Protein AF-B0TZZ8-F1 (afdb_monomer_lite)

pLDDT: mean 86.64, std 16.76, range [41.56, 98.44]

Organism: Francisella philomiragia subsp. philomiragia (strain ATCC 25017 / CCUG 19701 / FSC 153 / O#319-036) (NCBI:txid484022)

Structure (mmCIF, N/CA/C/O backbone):
data_AF-B0TZZ8-F1
#
_entry.id   AF-B0TZZ8-F1
#
loop_
_atom_site.group_PDB
_atom_site.id
_atom_site.type_symbol
_atom_site.label_atom_id
_atom_site.label_alt_id
_atom_site.label_comp_id
_atom_site.label_asym_id
_atom_site.label_entity_id
_atom_site.label_seq_id
_atom_site.pdbx_PDB_ins_code
_atom_site.Cartn_x
_atom_site.Cartn_y
_atom_site.Cartn_z
_atom_site.occupancy
_atom_site.B_iso_or_equiv
_atom_site.auth_seq_id
_atom_site.auth_comp_id
_atom_site.auth_asym_id
_atom_site.auth_atom_id
_atom_site.pdbx_PDB_model_num
ATOM 1 N N . MET A 1 1 ? -51.685 -25.018 70.037 1.00 43.22 1 MET A N 1
ATOM 2 C CA . MET A 1 1 ? -51.259 -24.851 68.627 1.00 43.22 1 MET A CA 1
ATOM 3 C C . MET A 1 1 ? -50.261 -23.687 68.495 1.00 43.22 1 MET A C 1
ATOM 5 O O . MET A 1 1 ? -50.539 -22.725 67.798 1.00 43.22 1 MET A O 1
ATOM 9 N N . LYS A 1 2 ? -49.108 -23.738 69.189 1.00 42.38 2 LYS A N 1
ATOM 10 C CA . LYS A 1 2 ? -48.105 -22.644 69.222 1.00 42.38 2 LYS A CA 1
ATOM 11 C C . LYS A 1 2 ? -46.888 -22.877 68.302 1.00 42.38 2 LYS A C 1
ATOM 13 O O . LYS A 1 2 ? -46.024 -22.017 68.223 1.00 42.38 2 LYS A O 1
ATOM 18 N N . ASN A 1 3 ? -46.845 -23.997 67.573 1.00 48.41 3 ASN A N 1
ATOM 19 C CA . ASN A 1 3 ? -45.642 -24.449 66.856 1.00 48.41 3 ASN A CA 1
ATOM 20 C C . ASN A 1 3 ? -45.634 -24.117 65.350 1.00 48.41 3 ASN A C 1
ATOM 22 O O . ASN A 1 3 ? -44.646 -24.394 64.682 1.00 48.41 3 ASN A O 1
ATOM 26 N N . ASN A 1 4 ? -46.698 -23.503 64.816 1.00 51.56 4 ASN A N 1
ATOM 27 C CA . ASN A 1 4 ? -46.777 -23.157 63.388 1.00 51.56 4 ASN A CA 1
ATOM 28 C C . ASN A 1 4 ? -46.249 -21.747 63.073 1.00 51.56 4 ASN A C 1
ATOM 30 O O . ASN A 1 4 ? -45.894 -21.487 61.929 1.00 51.56 4 ASN A O 1
ATOM 34 N N . LEU A 1 5 ? -46.164 -20.846 64.063 1.00 47.44 5 LEU A N 1
ATOM 35 C CA . LEU A 1 5 ? -45.688 -19.472 63.848 1.00 47.44 5 LEU A CA 1
ATOM 36 C C . LEU A 1 5 ? -44.167 -19.407 63.644 1.00 47.44 5 LEU A C 1
ATOM 38 O O . LEU A 1 5 ? -43.690 -18.648 62.808 1.00 47.44 5 LEU A O 1
ATOM 42 N N . THR A 1 6 ? -43.409 -20.225 64.378 1.00 52.31 6 THR A N 1
ATOM 43 C CA . THR A 1 6 ? -41.943 -20.298 64.285 1.00 52.31 6 THR A CA 1
ATOM 44 C C . THR A 1 6 ? -41.475 -20.922 62.972 1.00 52.31 6 THR A C 1
ATOM 46 O O . THR A 1 6 ? -40.495 -20.453 62.405 1.00 52.31 6 THR A O 1
ATOM 49 N N . ALA A 1 7 ? -42.197 -21.913 62.440 1.00 51.62 7 ALA A N 1
ATOM 50 C CA . ALA A 1 7 ? -41.904 -22.490 61.125 1.00 51.62 7 ALA A CA 1
ATOM 51 C C . ALA A 1 7 ? -42.168 -21.492 59.979 1.00 51.62 7 ALA A C 1
ATOM 53 O O . ALA A 1 7 ? -41.349 -21.363 59.072 1.00 51.62 7 ALA A O 1
ATOM 54 N N . LEU A 1 8 ? -43.265 -20.727 60.059 1.00 48.59 8 LEU A N 1
ATOM 55 C CA . LEU A 1 8 ? -43.614 -19.683 59.085 1.00 48.59 8 LEU A CA 1
ATOM 56 C C . LEU A 1 8 ? -42.595 -18.531 59.064 1.00 48.59 8 LEU A C 1
ATOM 58 O O . LEU A 1 8 ? -42.233 -18.051 57.993 1.00 48.59 8 LEU A O 1
ATOM 62 N N . LEU A 1 9 ? -42.082 -18.135 60.234 1.00 48.81 9 LEU A N 1
ATOM 63 C CA . LEU A 1 9 ? -41.040 -17.110 60.367 1.00 48.81 9 LEU A CA 1
ATOM 64 C C . LEU A 1 9 ? -39.696 -17.559 59.769 1.00 48.81 9 LEU A C 1
ATOM 66 O O . LEU A 1 9 ? -39.038 -16.774 59.095 1.00 48.81 9 LEU A O 1
ATOM 70 N N . ILE A 1 10 ? -39.310 -18.826 59.948 1.00 52.62 10 ILE A N 1
ATOM 71 C CA . ILE A 1 10 ? -38.070 -19.381 59.376 1.00 52.62 10 ILE A CA 1
ATOM 72 C C . ILE A 1 10 ? -38.168 -19.504 57.842 1.00 52.62 10 ILE A C 1
ATOM 74 O O . ILE A 1 10 ? -37.199 -19.207 57.137 1.00 52.62 10 ILE A O 1
ATOM 78 N N . CYS A 1 11 ? -39.338 -19.867 57.302 1.00 52.53 11 CYS A N 1
ATOM 79 C CA . CYS A 1 11 ? -39.585 -19.862 55.854 1.00 52.53 11 CYS A CA 1
ATOM 80 C C . CYS A 1 11 ? -39.562 -18.445 55.255 1.00 52.53 11 CYS A C 1
ATOM 82 O O . CYS A 1 11 ? -38.986 -18.245 54.190 1.00 52.53 11 CYS A O 1
ATOM 84 N N . ALA A 1 12 ? -40.123 -17.448 55.944 1.00 53.94 12 ALA A N 1
ATOM 85 C CA . ALA A 1 12 ? -40.082 -16.059 55.481 1.00 53.94 12 ALA A CA 1
ATOM 86 C C . ALA A 1 12 ? -38.651 -15.486 55.479 1.00 53.94 12 ALA A C 1
ATOM 88 O O . ALA A 1 12 ? -38.247 -14.833 54.521 1.00 53.94 12 ALA A O 1
ATOM 89 N N . ILE A 1 13 ? -37.848 -15.783 56.508 1.00 53.94 13 ILE A N 1
ATOM 90 C CA . ILE A 1 13 ? -36.456 -15.307 56.612 1.00 53.94 13 ILE A CA 1
ATOM 91 C C . ILE A 1 13 ? -35.552 -15.952 55.547 1.00 53.94 13 ILE A C 1
ATOM 93 O O . ILE A 1 13 ? -34.684 -15.279 54.995 1.00 53.94 13 ILE A O 1
ATOM 97 N N . SER A 1 14 ? -35.763 -17.229 55.215 1.00 54.25 14 SER A N 1
ATOM 98 C CA . SER A 1 14 ? -34.989 -17.915 54.165 1.00 54.25 14 SER A CA 1
ATOM 99 C C . SER A 1 14 ? -35.321 -17.416 52.754 1.00 54.25 14 SER A C 1
ATOM 101 O O . SER A 1 14 ? -34.413 -17.285 51.936 1.00 54.25 14 SER A O 1
ATOM 103 N N . LEU A 1 15 ? -36.580 -17.055 52.483 1.00 48.41 15 LEU A N 1
ATOM 104 C CA . LEU A 1 15 ? -36.993 -16.425 51.221 1.00 48.41 15 LEU A CA 1
ATOM 105 C C . LEU A 1 15 ? -36.426 -15.004 51.056 1.00 48.41 15 LEU A C 1
ATOM 107 O O . LEU A 1 15 ? -35.943 -14.664 49.979 1.00 48.41 15 LEU A O 1
ATOM 111 N N . ILE A 1 16 ? -36.406 -14.202 52.127 1.00 52.00 16 ILE A N 1
ATOM 112 C CA . ILE A 1 16 ? -35.813 -12.852 52.111 1.00 52.00 16 ILE A CA 1
ATOM 113 C C . ILE A 1 16 ? -34.285 -12.923 51.941 1.00 52.00 16 ILE A C 1
ATOM 115 O O . ILE A 1 16 ? -33.708 -12.138 51.191 1.00 52.00 16 ILE A O 1
ATOM 119 N N . ALA A 1 17 ? -33.619 -13.893 52.579 1.00 47.62 17 ALA A N 1
ATOM 120 C CA . ALA A 1 17 ? -32.179 -14.105 52.421 1.00 47.62 17 ALA A CA 1
ATOM 121 C C . ALA A 1 17 ? -31.788 -14.568 51.002 1.00 47.62 17 ALA A C 1
ATOM 123 O O . ALA A 1 17 ? -30.734 -14.169 50.514 1.00 47.62 17 ALA A O 1
ATOM 124 N N . LEU A 1 18 ? -32.634 -15.363 50.331 1.00 47.81 18 LEU A N 1
ATOM 125 C CA . LEU A 1 18 ? -32.450 -15.779 48.931 1.00 47.81 18 LEU A CA 1
ATOM 126 C C . LEU A 1 18 ? -32.655 -14.628 47.932 1.00 47.81 18 LEU A C 1
ATOM 128 O O . LEU A 1 18 ? -31.940 -14.568 46.936 1.00 47.81 18 LEU A O 1
ATOM 132 N N . MET A 1 19 ? -33.581 -13.698 48.199 1.00 49.19 19 MET A N 1
ATOM 133 C CA . MET A 1 19 ? -33.724 -12.489 47.375 1.00 49.19 19 MET A CA 1
ATOM 134 C C . MET A 1 19 ? -32.548 -11.520 47.562 1.00 49.19 19 MET A C 1
ATOM 136 O O . MET A 1 19 ? -32.020 -10.995 46.588 1.00 49.19 19 MET A O 1
ATOM 140 N N . LEU A 1 20 ? -32.077 -11.317 48.798 1.00 45.34 20 LEU A N 1
ATOM 141 C CA . LEU A 1 20 ? -30.958 -10.407 49.081 1.00 45.34 20 LEU A CA 1
ATOM 142 C C . LEU A 1 20 ? -29.627 -10.866 48.458 1.00 45.34 20 LEU A C 1
ATOM 144 O O . LEU A 1 20 ? -28.836 -10.024 48.033 1.00 45.34 20 LEU A O 1
ATOM 148 N N . THR A 1 21 ? -29.367 -12.176 48.373 1.00 52.81 21 THR A N 1
ATOM 149 C CA . THR A 1 21 ? -28.162 -12.705 47.709 1.00 52.81 21 THR A CA 1
ATOM 150 C C . THR A 1 21 ? -28.257 -12.653 46.184 1.00 52.81 21 THR A C 1
ATOM 152 O O . THR A 1 21 ? -27.250 -12.365 45.536 1.00 52.81 21 THR A O 1
ATOM 155 N N . ALA A 1 22 ? -29.450 -12.848 45.608 1.00 53.31 22 ALA A N 1
ATOM 156 C CA . ALA A 1 22 ? -29.688 -12.665 44.175 1.00 53.31 22 ALA A CA 1
ATOM 157 C C . ALA A 1 22 ? -29.482 -11.197 43.752 1.00 53.31 22 ALA A C 1
ATOM 159 O O . ALA A 1 22 ? -28.699 -10.934 42.837 1.00 53.31 22 ALA A O 1
ATOM 160 N N . CYS A 1 23 ? -30.045 -10.237 44.497 1.00 56.19 23 CYS A N 1
ATOM 161 C CA . CYS A 1 23 ? -29.868 -8.808 44.218 1.00 56.19 23 CYS A CA 1
ATOM 162 C C . CYS A 1 23 ? -28.405 -8.340 44.360 1.00 56.19 23 CYS A C 1
ATOM 164 O O . CYS A 1 23 ? -27.956 -7.484 43.594 1.00 56.19 23 CYS A O 1
ATOM 166 N N . ALA A 1 24 ? -27.634 -8.894 45.308 1.00 62.88 24 ALA A N 1
ATOM 167 C CA . ALA A 1 24 ? -26.200 -8.606 45.423 1.00 62.88 24 ALA A CA 1
ATOM 168 C C . ALA A 1 24 ? -25.417 -9.128 44.204 1.00 62.88 24 ALA A C 1
ATOM 170 O O . ALA A 1 24 ? -24.586 -8.403 43.656 1.00 62.88 24 ALA A O 1
ATOM 171 N N . SER A 1 25 ? -25.742 -10.337 43.730 1.00 73.50 25 SER A N 1
ATOM 172 C CA . SER A 1 25 ? -25.091 -10.940 42.559 1.00 73.50 25 SER A CA 1
ATOM 173 C C . SER A 1 25 ? -25.384 -10.189 41.253 1.00 73.50 25 SER A C 1
ATOM 175 O O . SER A 1 25 ? -24.476 -9.973 40.449 1.00 73.50 25 SER A O 1
ATOM 177 N N . ASP A 1 26 ? -26.615 -9.699 41.068 1.00 77.31 26 ASP A N 1
ATOM 178 C CA . ASP A 1 26 ? -26.992 -8.917 39.885 1.00 77.31 26 ASP A CA 1
ATOM 179 C C . ASP A 1 26 ? -26.385 -7.507 39.907 1.00 77.31 26 ASP A C 1
ATOM 181 O O . ASP A 1 26 ? -26.033 -6.961 38.858 1.00 77.31 26 ASP A O 1
ATOM 185 N N . THR A 1 27 ? -26.180 -6.935 41.098 1.00 78.81 27 THR A N 1
ATOM 186 C CA . THR A 1 27 ? -25.492 -5.645 41.261 1.00 78.81 27 THR A CA 1
ATOM 187 C C . THR A 1 27 ? -23.996 -5.757 40.948 1.00 78.81 27 THR A C 1
ATOM 189 O O . THR A 1 27 ? -23.450 -4.900 40.248 1.00 78.81 27 THR A O 1
ATOM 192 N N . GLU A 1 28 ? -23.326 -6.821 41.407 1.00 84.25 28 GLU A N 1
ATOM 193 C CA . GLU A 1 28 ? -21.921 -7.099 41.066 1.00 84.25 28 GLU A CA 1
ATOM 194 C C . GLU A 1 28 ? -21.745 -7.339 39.562 1.00 84.25 28 GLU A C 1
ATOM 196 O O . GLU A 1 28 ? -20.879 -6.724 38.930 1.00 84.25 28 GLU A O 1
ATOM 201 N N . LYS A 1 29 ? -22.628 -8.148 38.963 1.00 87.94 29 LYS A N 1
ATOM 202 C CA . LYS A 1 29 ? -22.636 -8.398 37.518 1.00 87.94 29 LYS A CA 1
ATOM 203 C C . LYS A 1 29 ? -22.864 -7.114 36.713 1.00 87.94 29 LYS A C 1
ATOM 205 O O . LYS A 1 29 ? -22.191 -6.886 35.707 1.00 87.94 29 LYS A O 1
ATOM 210 N N . LEU A 1 30 ? -23.773 -6.241 37.154 1.00 88.50 30 LEU A N 1
ATOM 211 C CA . LEU A 1 30 ? -24.017 -4.945 36.514 1.00 88.50 30 LEU A CA 1
ATOM 212 C C . LEU A 1 30 ? -22.767 -4.052 36.535 1.00 88.50 30 LEU A C 1
ATO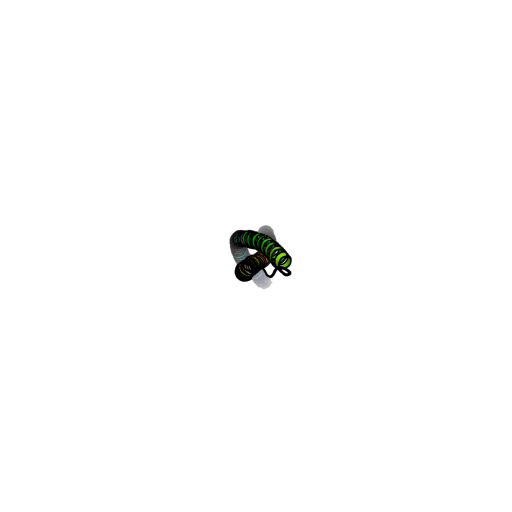M 214 O O . LEU A 1 30 ? -22.448 -3.427 35.521 1.00 88.50 30 LEU A O 1
ATOM 218 N N . ALA A 1 31 ? -22.053 -3.999 37.662 1.00 88.81 31 ALA A N 1
ATOM 219 C CA . ALA A 1 31 ? -20.821 -3.222 37.784 1.00 88.81 31 ALA A CA 1
ATOM 220 C C . ALA A 1 31 ? -19.708 -3.758 36.863 1.00 88.81 31 ALA A C 1
ATOM 222 O O . ALA A 1 31 ? -19.008 -2.973 36.216 1.00 88.81 31 ALA A O 1
ATOM 223 N N . GLU A 1 32 ? -19.571 -5.083 36.751 1.00 91.44 32 GLU A N 1
ATOM 224 C CA . GLU A 1 32 ? -18.618 -5.717 35.834 1.00 91.44 32 GLU A CA 1
ATOM 225 C C . GLU A 1 32 ? -18.940 -5.402 34.367 1.00 91.44 32 GLU A C 1
ATOM 227 O O . GLU A 1 32 ? -18.061 -4.965 33.618 1.00 91.44 32 GLU A O 1
ATOM 232 N N . LEU A 1 33 ? -20.206 -5.532 33.960 1.00 91.81 33 LEU A N 1
ATOM 233 C CA . LEU A 1 33 ? -20.631 -5.222 32.593 1.00 91.81 33 LEU A CA 1
ATOM 234 C C . LEU A 1 33 ? -20.430 -3.743 32.243 1.00 91.81 33 LEU A C 1
ATOM 236 O O . LEU A 1 33 ? 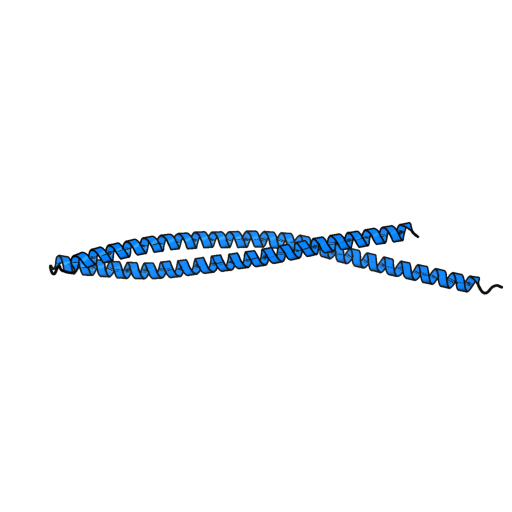-19.959 -3.437 31.150 1.00 91.81 33 LEU A O 1
ATOM 240 N N . GLN A 1 34 ? -20.723 -2.816 33.159 1.00 90.62 34 GLN A N 1
ATOM 241 C CA . GLN A 1 34 ? -20.475 -1.383 32.949 1.00 90.62 34 GLN A CA 1
ATOM 242 C C . GLN A 1 34 ? -18.984 -1.073 32.779 1.00 90.62 34 GLN A C 1
ATOM 244 O O . GLN A 1 34 ? -18.603 -0.274 31.918 1.00 90.62 34 GLN A O 1
ATOM 249 N N . LYS A 1 35 ? -18.124 -1.733 33.562 1.00 92.75 35 LYS A N 1
ATOM 250 C CA . LYS A 1 35 ? -16.671 -1.625 33.407 1.00 92.75 35 LYS A CA 1
ATOM 251 C C . LYS A 1 35 ? -16.216 -2.167 32.049 1.00 92.75 35 LYS A C 1
ATOM 253 O O . LYS A 1 35 ? -15.449 -1.493 31.361 1.00 92.75 35 LYS A O 1
ATOM 258 N N . ASN A 1 36 ? -16.718 -3.331 31.636 1.00 91.44 36 ASN A N 1
ATOM 259 C CA . ASN A 1 36 ? -16.423 -3.913 30.324 1.00 91.44 36 ASN A CA 1
ATOM 260 C C . ASN A 1 36 ? -16.902 -3.003 29.180 1.00 91.44 36 ASN A C 1
ATOM 262 O O . ASN A 1 36 ? -16.166 -2.787 28.218 1.00 91.44 36 ASN A O 1
ATOM 266 N N . GLN A 1 37 ? -18.084 -2.393 29.307 1.00 91.50 37 GLN A N 1
ATOM 267 C CA . GLN A 1 37 ? -18.620 -1.427 28.345 1.00 91.50 37 GLN A CA 1
ATOM 268 C C . GLN A 1 37 ? -17.674 -0.230 28.158 1.00 91.50 37 GLN A C 1
ATOM 270 O O . GLN A 1 37 ? -17.338 0.116 27.024 1.00 91.50 37 GLN A O 1
ATOM 275 N N . GLN A 1 38 ? -17.190 0.370 29.253 1.00 93.31 38 GLN A N 1
ATOM 276 C CA . GLN A 1 38 ? -16.227 1.478 29.188 1.00 93.31 38 GLN A CA 1
ATOM 277 C C . GLN A 1 38 ? -14.902 1.058 28.539 1.00 93.31 38 GLN A C 1
ATOM 279 O O . GLN A 1 38 ? -14.356 1.797 27.718 1.00 93.31 38 GLN A O 1
ATOM 284 N N . GLN A 1 39 ? -14.391 -0.132 28.869 1.00 92.25 39 GLN A N 1
ATOM 285 C CA . GLN A 1 39 ? -13.159 -0.651 28.270 1.00 92.25 39 GLN A CA 1
ATOM 286 C C . GLN A 1 39 ? -13.306 -0.867 26.759 1.00 92.25 39 GLN A C 1
ATOM 288 O O . GLN A 1 39 ? -12.440 -0.436 25.997 1.00 92.25 39 GLN A O 1
ATOM 293 N N . MET A 1 40 ? -14.412 -1.459 26.303 1.00 93.50 40 MET A N 1
ATOM 294 C CA . MET A 1 40 ? -14.671 -1.673 24.874 1.00 93.50 40 MET A CA 1
ATOM 295 C C . MET A 1 40 ? -14.868 -0.359 24.107 1.00 93.50 40 MET A C 1
ATOM 297 O O . MET A 1 40 ? -14.397 -0.229 22.975 1.00 93.50 40 MET A O 1
ATOM 301 N N . GLN A 1 41 ? -15.502 0.650 24.716 1.00 92.19 41 GLN A N 1
ATOM 302 C CA . GLN A 1 41 ? -15.605 1.992 24.127 1.00 92.19 41 GLN A CA 1
ATOM 303 C C . GLN A 1 41 ? -14.221 2.618 23.916 1.00 92.19 41 GLN A C 1
ATOM 305 O O . GLN A 1 41 ? -13.929 3.118 22.829 1.00 92.19 41 GLN A O 1
ATOM 310 N N . GLN A 1 42 ? -13.339 2.538 24.919 1.00 93.94 42 GLN A N 1
ATOM 311 C CA . GLN A 1 42 ? -11.960 3.023 24.801 1.00 93.94 42 GLN A CA 1
ATOM 312 C C . GLN A 1 42 ? -11.178 2.255 23.729 1.00 93.94 42 GLN A C 1
ATOM 314 O O . GLN A 1 42 ? -10.505 2.867 22.899 1.00 93.94 42 GLN A O 1
ATOM 319 N N . GLN A 1 43 ? -11.299 0.925 23.703 1.00 93.19 43 GLN A N 1
ATOM 320 C CA . GLN A 1 43 ? -10.664 0.087 22.683 1.00 93.19 43 GLN A CA 1
ATOM 321 C C . GLN A 1 43 ? -11.135 0.446 21.272 1.00 93.19 43 GLN A C 1
ATOM 323 O O . GLN A 1 43 ? -10.309 0.545 20.369 1.00 93.19 43 GLN A O 1
ATOM 328 N N . THR A 1 44 ? -12.430 0.712 21.086 1.00 91.88 44 THR A N 1
ATOM 329 C CA . THR A 1 44 ? -12.996 1.113 19.789 1.00 91.88 44 THR A CA 1
ATOM 330 C C . THR A 1 44 ? -12.351 2.399 19.273 1.00 91.88 44 THR A C 1
ATOM 332 O O . THR A 1 44 ? -11.952 2.457 18.111 1.00 91.88 44 THR A O 1
ATOM 335 N N . VAL A 1 45 ? -12.183 3.412 20.131 1.00 93.81 45 VAL A N 1
ATOM 336 C CA . VAL A 1 45 ? -11.520 4.675 19.756 1.00 93.81 45 VAL A CA 1
ATOM 337 C C . VAL A 1 45 ? -10.064 4.428 19.349 1.00 93.81 45 VAL A C 1
ATOM 339 O O . VAL A 1 45 ? -9.625 4.893 18.297 1.00 93.81 45 VAL A O 1
ATOM 342 N N . VAL A 1 46 ? -9.324 3.640 20.135 1.00 94.69 46 VAL A N 1
ATOM 343 C CA . VAL A 1 46 ? -7.921 3.304 19.837 1.00 94.69 46 VAL A CA 1
ATOM 344 C C . VAL A 1 46 ? -7.791 2.551 18.509 1.00 94.69 46 VAL A C 1
ATOM 346 O O . VAL A 1 46 ? -6.906 2.863 17.708 1.00 94.69 46 VAL A O 1
ATOM 349 N N . LEU A 1 47 ? -8.673 1.582 18.248 1.00 94.06 47 LEU A N 1
ATOM 350 C CA . LEU A 1 47 ? -8.682 0.829 16.995 1.00 94.06 47 LEU A CA 1
ATOM 351 C C . LEU A 1 47 ? -8.990 1.733 15.796 1.00 94.06 47 LEU A C 1
ATOM 353 O O . LEU A 1 47 ? -8.283 1.660 14.793 1.00 94.06 47 LEU A O 1
ATOM 357 N N . GLN A 1 48 ? -9.969 2.635 15.911 1.00 94.38 48 GLN A N 1
ATOM 358 C CA . GLN A 1 48 ? -10.299 3.602 14.857 1.00 94.38 48 GLN A CA 1
ATOM 359 C C . GLN A 1 48 ? -9.119 4.524 14.521 1.00 94.38 48 GLN A C 1
ATOM 361 O O . GLN A 1 48 ? -8.826 4.761 13.344 1.00 94.38 48 GLN A O 1
ATOM 366 N N . GLU A 1 49 ? -8.389 5.006 15.529 1.00 95.94 49 GLU A N 1
ATOM 367 C CA . GLU A 1 49 ? -7.176 5.794 15.298 1.00 95.94 49 GLU A CA 1
ATOM 36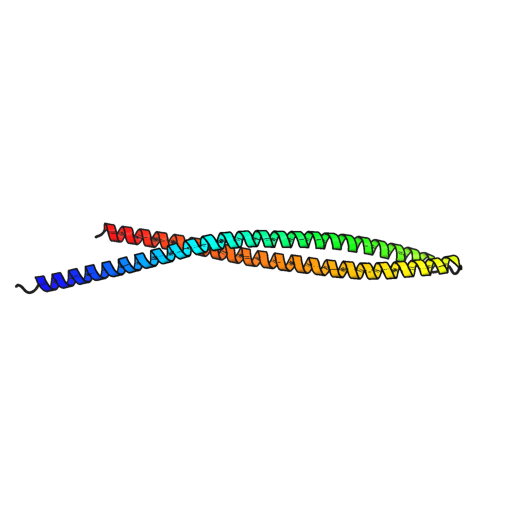8 C C . GLU A 1 49 ? -6.071 4.988 14.604 1.00 95.94 49 GLU A C 1
ATOM 370 O O . GLU A 1 49 ? -5.382 5.503 13.717 1.00 95.94 49 GLU A O 1
ATOM 375 N N . GLU A 1 50 ? -5.863 3.734 15.011 1.00 95.62 50 GLU A N 1
ATOM 376 C CA . GLU A 1 50 ? -4.848 2.870 14.406 1.00 95.62 50 GLU A CA 1
ATOM 377 C C . GLU A 1 50 ? -5.214 2.512 12.958 1.00 95.62 50 GLU A C 1
ATOM 379 O O . GLU A 1 50 ? -4.332 2.548 12.095 1.00 95.62 50 GLU A O 1
ATOM 384 N N . ILE A 1 51 ? -6.497 2.269 12.658 1.00 96.00 51 ILE A N 1
ATOM 385 C CA . ILE A 1 51 ? -7.005 2.105 11.286 1.00 96.00 51 ILE A CA 1
ATOM 386 C C . ILE A 1 51 ? -6.629 3.327 10.452 1.00 96.00 51 ILE A C 1
ATOM 388 O O . ILE A 1 51 ? -5.955 3.182 9.431 1.00 96.00 51 ILE A O 1
ATOM 392 N N . ALA A 1 52 ? -6.961 4.537 10.909 1.00 96.62 52 ALA A N 1
ATOM 393 C CA . ALA A 1 52 ? -6.654 5.763 10.172 1.00 96.62 52 ALA A CA 1
ATOM 394 C C . ALA A 1 52 ? -5.141 5.916 9.905 1.00 96.62 52 ALA A C 1
ATOM 396 O O . ALA A 1 52 ? -4.719 6.224 8.782 1.00 96.62 52 ALA A O 1
ATOM 397 N N . LYS A 1 53 ? -4.296 5.633 10.907 1.00 97.44 53 LYS A N 1
ATOM 398 C CA . LYS A 1 53 ? -2.825 5.663 10.776 1.00 97.44 53 LYS A CA 1
ATOM 399 C C . LYS A 1 53 ? -2.320 4.630 9.763 1.00 97.44 53 LYS A C 1
ATOM 401 O O . LYS A 1 53 ? -1.410 4.915 8.977 1.00 97.44 53 LYS A O 1
ATOM 406 N N . VAL A 1 54 ? -2.873 3.421 9.782 1.00 97.31 54 VAL A N 1
ATOM 407 C CA . VAL A 1 54 ? -2.491 2.320 8.889 1.00 97.31 54 VAL A CA 1
ATOM 408 C C . VAL A 1 54 ? -2.951 2.585 7.453 1.00 97.31 54 VAL A C 1
ATOM 410 O O . VAL A 1 54 ? -2.139 2.450 6.532 1.00 97.31 54 VAL A O 1
ATOM 413 N N . GLN A 1 55 ? -4.178 3.067 7.252 1.00 97.56 55 GLN A N 1
ATOM 414 C CA . GLN A 1 55 ? -4.700 3.482 5.947 1.00 97.56 55 GLN A CA 1
ATOM 415 C C . GLN A 1 55 ? -3.859 4.613 5.344 1.00 97.56 55 GLN A C 1
ATOM 417 O O . GLN A 1 55 ? -3.465 4.548 4.177 1.00 97.56 55 GLN A O 1
ATOM 422 N N . GLN A 1 56 ? -3.477 5.615 6.145 1.00 97.88 56 GLN A N 1
ATOM 423 C CA . GLN A 1 56 ? -2.585 6.686 5.693 1.00 97.88 56 GLN A CA 1
ATOM 424 C C . GLN A 1 56 ? -1.232 6.135 5.210 1.00 97.88 56 GLN A C 1
ATOM 426 O O . GLN A 1 56 ? -0.713 6.566 4.172 1.00 97.88 56 GLN A O 1
ATOM 431 N N . LYS A 1 57 ? -0.655 5.163 5.931 1.00 97.19 57 LYS A N 1
ATOM 432 C CA . LYS A 1 57 ? 0.588 4.487 5.522 1.00 97.19 57 LYS A CA 1
ATOM 433 C C . LYS A 1 57 ? 0.398 3.679 4.238 1.00 97.19 57 LYS A C 1
ATOM 435 O O . LYS A 1 57 ? 1.258 3.785 3.361 1.00 97.19 57 LYS A O 1
ATOM 440 N N . SER A 1 58 ? -0.705 2.937 4.096 1.00 98.00 58 SER A N 1
ATOM 441 C CA . SER A 1 58 ? -1.042 2.219 2.857 1.00 98.00 58 SER A CA 1
ATOM 442 C C . SER A 1 58 ? -1.075 3.181 1.672 1.00 98.00 58 SER A C 1
ATOM 444 O O . SER A 1 58 ? -0.285 3.043 0.739 1.00 98.00 58 SER A O 1
ATOM 446 N N . ASN A 1 59 ? -1.867 4.251 1.779 1.00 97.50 59 ASN A N 1
ATOM 447 C CA . ASN A 1 59 ? -2.023 5.268 0.739 1.00 97.50 59 ASN A CA 1
ATOM 448 C C . ASN A 1 59 ? -0.688 5.925 0.359 1.00 97.50 59 ASN A C 1
ATOM 450 O O . ASN A 1 59 ? -0.412 6.173 -0.817 1.00 97.50 59 ASN A O 1
ATOM 454 N N . LYS A 1 60 ? 0.180 6.193 1.342 1.00 98.31 60 LYS A N 1
ATOM 455 C CA . LYS A 1 60 ? 1.530 6.714 1.086 1.00 98.31 60 LYS A CA 1
ATOM 456 C C . LYS A 1 60 ? 2.362 5.737 0.254 1.00 98.31 60 LYS A C 1
ATOM 458 O O . LYS A 1 60 ? 3.027 6.161 -0.692 1.00 98.31 60 LYS A O 1
ATOM 463 N N . TYR A 1 61 ? 2.354 4.451 0.599 1.00 98.44 61 TYR A N 1
ATOM 464 C CA . TYR A 1 61 ? 3.124 3.448 -0.135 1.00 98.44 61 TYR A CA 1
ATOM 465 C C . TYR A 1 61 ? 2.541 3.137 -1.511 1.00 98.44 61 TYR A C 1
ATOM 467 O O . TYR A 1 61 ? 3.318 2.912 -2.433 1.00 98.44 61 TYR A O 1
ATOM 475 N N . GLU A 1 62 ? 1.225 3.216 -1.690 1.00 98.19 62 GLU A N 1
ATOM 476 C CA . GLU A 1 62 ? 0.584 3.109 -3.005 1.00 98.19 62 GLU A CA 1
ATOM 477 C C . GLU A 1 62 ? 0.999 4.250 -3.932 1.00 98.19 62 GLU A C 1
ATOM 479 O O . GLU A 1 62 ? 1.404 4.008 -5.067 1.00 98.19 62 GLU A O 1
ATOM 484 N N . LYS A 1 63 ? 1.002 5.494 -3.437 1.00 98.38 63 LYS A N 1
ATOM 485 C CA . LYS A 1 63 ? 1.498 6.647 -4.206 1.00 98.38 63 LYS A CA 1
ATOM 486 C C . LYS A 1 63 ? 2.959 6.467 -4.619 1.00 98.38 63 LYS A C 1
ATOM 488 O O . LYS A 1 63 ? 3.320 6.765 -5.756 1.00 98.38 63 LYS A O 1
ATOM 493 N N . LEU A 1 64 ? 3.799 5.954 -3.716 1.00 98.38 64 LEU A N 1
ATOM 494 C CA . LEU A 1 64 ? 5.192 5.636 -4.033 1.00 98.38 64 LEU A CA 1
ATOM 495 C C . LEU A 1 64 ? 5.291 4.505 -5.063 1.00 98.38 64 LEU A C 1
ATOM 497 O O . LEU A 1 64 ? 6.027 4.649 -6.032 1.00 98.38 64 LEU A O 1
ATOM 501 N N . ALA A 1 65 ? 4.535 3.419 -4.913 1.00 98.38 65 ALA A N 1
ATOM 502 C CA . ALA A 1 65 ? 4.507 2.335 -5.891 1.00 98.38 65 ALA A CA 1
ATOM 503 C C . ALA A 1 65 ? 4.096 2.854 -7.280 1.00 98.38 65 ALA A C 1
ATOM 505 O O . ALA A 1 65 ? 4.800 2.605 -8.254 1.00 98.38 65 ALA A O 1
ATOM 506 N N . ASN A 1 66 ? 3.047 3.674 -7.367 1.00 98.31 66 ASN A N 1
ATOM 507 C CA . ASN A 1 66 ? 2.608 4.281 -8.625 1.00 98.31 66 ASN A CA 1
ATOM 508 C C . ASN A 1 66 ? 3.677 5.193 -9.239 1.00 98.31 66 ASN A C 1
ATOM 510 O O . ASN A 1 66 ? 3.914 5.127 -10.442 1.00 98.31 66 ASN A O 1
ATOM 514 N N . LYS A 1 67 ? 4.386 5.988 -8.425 1.00 98.38 67 LYS A N 1
ATOM 515 C CA . LYS A 1 67 ? 5.527 6.785 -8.902 1.00 98.38 67 LYS A CA 1
ATOM 516 C C . LYS A 1 67 ? 6.593 5.900 -9.551 1.00 98.38 67 LYS A C 1
ATOM 518 O O . LYS A 1 67 ? 7.065 6.218 -10.636 1.00 98.38 67 LYS A O 1
ATOM 523 N N . TYR A 1 68 ? 6.974 4.801 -8.901 1.00 98.25 68 TYR A N 1
ATOM 524 C CA . TYR A 1 68 ? 7.994 3.898 -9.439 1.00 98.25 68 TYR A CA 1
ATOM 525 C C . TYR A 1 68 ? 7.500 3.086 -10.639 1.00 98.25 68 TYR A C 1
ATOM 527 O O . TYR A 1 68 ? 8.301 2.790 -11.516 1.00 98.25 68 TYR A O 1
ATOM 535 N N . LYS A 1 69 ? 6.198 2.795 -10.734 1.00 98.19 69 LYS A N 1
ATOM 536 C CA . LYS A 1 69 ? 5.597 2.220 -11.943 1.00 98.19 69 LYS A CA 1
ATOM 537 C C . LYS A 1 69 ? 5.765 3.154 -13.143 1.00 98.19 69 LYS A C 1
ATOM 539 O O . LYS A 1 69 ? 6.286 2.735 -14.162 1.00 98.19 69 LYS A O 1
ATOM 544 N N . ILE A 1 70 ? 5.438 4.437 -12.980 1.00 98.31 70 ILE A N 1
ATOM 545 C CA . ILE A 1 70 ? 5.621 5.443 -14.040 1.00 98.31 70 ILE A CA 1
ATOM 546 C C . ILE A 1 70 ? 7.097 5.561 -14.447 1.00 98.31 70 ILE A C 1
ATOM 548 O O . ILE A 1 70 ? 7.402 5.733 -15.623 1.00 98.31 70 ILE A O 1
ATOM 552 N N . LEU A 1 71 ? 8.024 5.484 -13.485 1.00 97.94 71 LEU A N 1
ATOM 553 C CA . LEU A 1 71 ? 9.458 5.487 -13.786 1.00 97.94 71 LEU A CA 1
ATOM 554 C C . LEU A 1 71 ? 9.889 4.240 -14.569 1.00 97.94 71 LEU A C 1
ATOM 556 O O . LEU A 1 71 ? 10.693 4.379 -15.481 1.00 97.94 71 LEU A O 1
ATOM 560 N N . LEU A 1 72 ? 9.345 3.057 -14.259 1.00 97.25 72 LEU A N 1
ATOM 561 C CA . LEU A 1 72 ? 9.596 1.840 -15.040 1.00 97.25 72 LEU A CA 1
ATOM 562 C C . LEU A 1 72 ? 9.096 1.978 -16.473 1.00 97.25 72 LEU A C 1
ATOM 564 O O . LEU A 1 72 ? 9.838 1.664 -17.395 1.00 97.25 72 LEU A O 1
ATOM 568 N N . ASP A 1 73 ? 7.875 2.480 -16.653 1.00 96.88 73 ASP A N 1
ATOM 569 C CA . ASP A 1 73 ? 7.283 2.641 -17.982 1.00 96.88 73 ASP A CA 1
ATOM 570 C C . ASP A 1 73 ? 8.127 3.603 -18.840 1.00 96.88 73 ASP A C 1
ATOM 572 O O . ASP A 1 73 ? 8.409 3.323 -20.003 1.00 96.88 73 ASP A O 1
ATOM 576 N N . LYS A 1 74 ? 8.613 4.703 -18.246 1.00 97.12 74 LYS A N 1
ATOM 577 C CA . LYS A 1 74 ? 9.544 5.633 -18.910 1.00 97.12 74 LYS A CA 1
ATOM 578 C C . LYS A 1 74 ? 10.896 4.993 -19.220 1.00 97.12 74 LYS A C 1
ATOM 580 O O . LYS A 1 74 ? 11.422 5.195 -20.308 1.00 97.12 74 LYS A O 1
ATOM 585 N N . GLN A 1 75 ? 11.450 4.229 -18.279 1.00 97.19 75 GLN A N 1
ATOM 586 C CA . GLN A 1 75 ? 12.732 3.557 -18.476 1.00 97.19 75 GLN A CA 1
ATOM 587 C C . GLN A 1 75 ? 12.653 2.518 -19.596 1.00 97.19 75 GLN A C 1
ATOM 589 O O . GLN A 1 75 ? 13.603 2.377 -20.360 1.00 97.19 75 GLN A O 1
ATOM 594 N N . GLN A 1 76 ? 11.524 1.815 -19.709 1.00 97.12 76 GLN A N 1
ATOM 595 C CA . GLN A 1 76 ? 11.291 0.864 -20.789 1.00 97.12 76 GLN A CA 1
ATOM 596 C C . GLN A 1 76 ? 11.245 1.573 -22.146 1.00 97.12 76 GLN A C 1
ATOM 598 O O . GLN A 1 76 ? 11.919 1.138 -23.067 1.00 97.12 76 GLN A O 1
ATOM 603 N N . GLN A 1 77 ? 10.541 2.704 -22.247 1.00 97.19 77 GLN A N 1
ATOM 604 C CA . GLN A 1 77 ? 10.511 3.503 -23.479 1.00 97.19 77 GLN A CA 1
ATOM 605 C C . GLN A 1 77 ? 11.905 3.990 -23.904 1.00 97.19 77 GLN A C 1
ATOM 607 O O . GLN A 1 77 ? 12.213 4.006 -25.093 1.00 97.19 77 GLN A O 1
ATOM 612 N N . GLU A 1 78 ? 12.751 4.385 -22.947 1.00 96.12 78 GLU A N 1
ATOM 613 C CA . GLU A 1 78 ? 14.139 4.771 -23.225 1.00 96.12 78 GLU A CA 1
ATOM 614 C C . GLU A 1 78 ? 14.964 3.583 -23.738 1.00 96.12 78 GLU A C 1
ATOM 616 O O . GLU A 1 78 ? 15.671 3.719 -24.734 1.00 96.12 78 GLU A O 1
ATOM 621 N N . ILE A 1 79 ? 14.837 2.411 -23.105 1.00 97.19 79 ILE A N 1
ATOM 622 C CA . ILE A 1 79 ? 15.503 1.180 -23.554 1.00 97.19 79 ILE A CA 1
ATOM 623 C C . ILE A 1 79 ? 15.065 0.830 -24.979 1.00 97.19 79 ILE A C 1
ATOM 625 O O . ILE A 1 79 ? 15.923 0.646 -25.837 1.00 97.19 79 ILE A O 1
ATOM 629 N N . ASP A 1 80 ? 13.760 0.819 -25.255 1.00 97.31 80 ASP A N 1
ATOM 630 C CA . ASP A 1 80 ? 13.219 0.494 -26.579 1.00 97.31 80 ASP A CA 1
ATOM 631 C C . ASP A 1 80 ? 13.752 1.459 -27.659 1.00 97.31 80 ASP A C 1
ATOM 633 O O . ASP A 1 80 ? 14.074 1.049 -28.778 1.00 97.31 80 ASP A O 1
ATOM 637 N N . ALA A 1 81 ? 13.892 2.750 -27.329 1.00 96.69 81 ALA A N 1
ATOM 638 C CA . ALA A 1 81 ? 14.454 3.752 -28.233 1.00 96.69 81 ALA A CA 1
ATOM 639 C C . ALA A 1 81 ? 15.949 3.513 -28.513 1.00 96.69 81 ALA A C 1
ATOM 641 O O . ALA A 1 81 ? 16.368 3.560 -29.673 1.00 96.69 81 ALA A O 1
ATOM 642 N N . LEU A 1 82 ? 16.737 3.216 -27.475 1.00 96.62 82 LEU A N 1
ATOM 643 C CA . LEU A 1 82 ? 18.163 2.905 -27.598 1.00 96.62 82 LEU A CA 1
ATOM 644 C C . LEU A 1 82 ? 18.398 1.604 -28.379 1.00 96.62 82 LEU A C 1
ATOM 646 O O . LEU A 1 82 ? 19.298 1.540 -29.217 1.00 96.62 82 LEU A O 1
ATOM 650 N N . GLU A 1 83 ? 17.576 0.576 -28.156 1.00 95.62 83 GLU A N 1
ATOM 651 C CA . GLU A 1 83 ? 17.623 -0.679 -28.912 1.00 95.62 83 GLU A CA 1
ATOM 652 C C . GLU A 1 83 ? 17.303 -0.446 -30.392 1.00 95.62 83 GLU A C 1
ATOM 654 O O . GLU A 1 83 ? 18.009 -0.956 -31.269 1.00 95.62 83 GLU A O 1
ATOM 659 N N . ALA A 1 84 ? 16.289 0.374 -30.686 1.00 95.81 84 ALA A N 1
ATOM 660 C CA . ALA A 1 84 ? 15.937 0.740 -32.052 1.00 95.81 84 ALA A CA 1
ATOM 661 C C . ALA A 1 84 ? 17.054 1.535 -32.751 1.00 95.81 84 ALA A C 1
ATOM 663 O O . ALA A 1 84 ? 17.330 1.297 -33.929 1.00 95.81 84 ALA A O 1
ATOM 664 N N . GLU A 1 85 ? 17.715 2.464 -32.054 1.00 94.62 85 GLU A N 1
ATOM 665 C CA . GLU A 1 85 ? 18.862 3.207 -32.592 1.00 94.62 85 GLU A CA 1
ATOM 666 C C . GLU A 1 85 ? 20.058 2.282 -32.847 1.00 94.62 85 GLU A C 1
ATOM 668 O O . GLU A 1 85 ? 20.622 2.277 -33.943 1.00 94.62 85 GLU A O 1
ATOM 673 N N . HIS A 1 86 ? 20.384 1.415 -31.887 1.00 93.75 86 HIS A N 1
ATOM 674 C CA . HIS A 1 86 ? 21.467 0.445 -32.023 1.00 93.75 86 HIS A CA 1
ATOM 675 C C . HIS A 1 86 ? 21.218 -0.527 -33.192 1.00 93.75 86 HIS A C 1
ATOM 677 O O . HIS A 1 86 ? 22.134 -0.849 -33.954 1.00 93.75 86 HIS A O 1
ATOM 683 N N . ALA A 1 87 ? 19.968 -0.959 -33.392 1.00 91.50 87 ALA A N 1
ATOM 684 C CA . ALA A 1 87 ? 19.580 -1.832 -34.497 1.00 91.50 87 ALA A CA 1
ATOM 685 C C . ALA A 1 87 ? 19.752 -1.171 -35.876 1.00 91.50 87 ALA A C 1
ATOM 687 O O . ALA A 1 87 ? 20.177 -1.849 -36.819 1.00 91.50 87 ALA A O 1
ATOM 688 N N . LYS A 1 88 ? 19.487 0.139 -36.007 1.00 92.19 88 LYS A N 1
ATOM 689 C CA . LYS A 1 88 ? 19.698 0.884 -37.267 1.00 92.19 88 LYS A CA 1
ATOM 690 C C . LYS A 1 88 ? 21.159 0.851 -37.707 1.00 92.19 88 LYS A C 1
ATOM 692 O O . LYS A 1 88 ? 21.435 0.648 -38.884 1.00 92.19 88 LYS A O 1
ATOM 697 N N . LEU A 1 89 ? 22.083 0.932 -36.752 1.00 90.50 89 LEU A N 1
ATOM 698 C CA . LEU A 1 89 ? 23.520 0.907 -37.024 1.00 90.50 89 LEU A CA 1
ATOM 699 C C . LEU A 1 89 ? 24.044 -0.498 -37.361 1.00 90.50 89 LEU A C 1
ATOM 701 O O . LEU A 1 89 ? 25.175 -0.633 -37.820 1.00 90.50 89 LEU A O 1
ATOM 705 N N . SER A 1 90 ? 23.269 -1.570 -37.153 1.00 78.31 90 SER A N 1
ATOM 706 C CA . SER A 1 90 ? 23.745 -2.966 -37.237 1.00 78.31 90 SER A CA 1
ATOM 707 C C . SER A 1 90 ? 24.458 -3.331 -38.547 1.00 78.31 90 SER A C 1
ATOM 709 O O . SER A 1 90 ? 25.394 -4.128 -38.513 1.00 78.31 90 SER A O 1
ATOM 711 N N . LYS A 1 91 ? 24.085 -2.706 -39.670 1.00 82.94 91 LYS A N 1
ATOM 712 C CA . LYS A 1 91 ? 24.666 -2.950 -41.004 1.00 82.94 91 LYS A CA 1
ATOM 713 C C . LYS A 1 91 ? 25.799 -1.987 -41.387 1.00 82.94 91 LYS A C 1
ATOM 715 O O . LYS A 1 91 ? 26.413 -2.166 -42.434 1.00 82.94 91 LYS A O 1
ATOM 720 N N . GLU A 1 92 ? 26.087 -0.990 -40.554 1.00 85.50 92 GLU A N 1
ATOM 721 C CA . GLU A 1 92 ? 27.123 0.016 -40.793 1.00 85.50 92 GLU A CA 1
ATOM 722 C C . GLU A 1 92 ? 28.440 -0.365 -40.101 1.00 85.50 92 GLU A C 1
ATOM 724 O O . GLU A 1 92 ? 28.465 -0.685 -38.908 1.00 85.50 92 GLU A O 1
ATOM 729 N N . ASN A 1 93 ? 29.543 -0.323 -40.855 1.00 84.75 93 ASN A N 1
ATOM 730 C CA . ASN A 1 93 ? 30.891 -0.699 -40.398 1.00 84.75 93 ASN A CA 1
ATOM 731 C C . ASN A 1 93 ? 31.900 0.458 -40.498 1.00 84.75 93 ASN A C 1
ATOM 733 O O . ASN A 1 93 ? 33.108 0.235 -40.553 1.00 84.75 93 ASN A O 1
ATOM 737 N N . THR A 1 94 ? 31.421 1.702 -40.548 1.00 91.81 94 THR A N 1
ATOM 738 C CA . THR A 1 94 ? 32.293 2.879 -40.456 1.00 91.81 94 THR A CA 1
ATOM 739 C C . THR A 1 94 ? 32.832 3.017 -39.028 1.00 91.81 94 THR A C 1
ATOM 741 O O . THR A 1 94 ? 32.206 2.560 -38.069 1.00 91.81 94 THR A O 1
ATOM 744 N N . ALA A 1 95 ? 33.994 3.655 -38.861 1.00 89.06 95 ALA A N 1
ATOM 745 C CA . ALA A 1 95 ? 34.562 3.907 -37.532 1.00 89.06 95 ALA A CA 1
ATOM 746 C C . ALA A 1 95 ? 33.595 4.704 -36.632 1.00 89.06 95 ALA A C 1
ATOM 748 O O . ALA A 1 95 ? 33.472 4.410 -35.445 1.00 89.06 95 ALA A O 1
ATOM 749 N N . GLU A 1 96 ? 32.859 5.652 -37.216 1.00 90.81 96 GLU A N 1
ATOM 750 C CA . GLU A 1 96 ? 31.819 6.434 -36.541 1.00 90.81 96 GLU A CA 1
ATOM 751 C C . GLU A 1 96 ? 30.644 5.559 -36.077 1.00 90.81 96 GLU A C 1
ATOM 753 O O . GLU A 1 96 ? 30.253 5.621 -34.912 1.00 90.81 96 GLU A O 1
ATOM 758 N N . ALA A 1 97 ? 30.140 4.665 -36.938 1.00 91.81 97 ALA A N 1
ATOM 759 C CA . ALA A 1 97 ? 29.068 3.740 -36.572 1.00 91.81 97 ALA A CA 1
ATOM 760 C C . ALA A 1 97 ? 29.500 2.757 -35.471 1.00 91.81 97 ALA A C 1
ATOM 762 O O . ALA A 1 97 ? 28.713 2.440 -34.580 1.00 91.81 97 ALA A O 1
ATOM 763 N N . LEU A 1 98 ? 30.752 2.284 -35.495 1.00 91.56 98 LEU A N 1
ATOM 764 C CA . LEU A 1 98 ? 31.300 1.417 -34.446 1.00 91.56 98 LEU A CA 1
ATOM 765 C C . LEU A 1 98 ? 31.428 2.148 -33.102 1.00 91.56 98 LEU A C 1
ATOM 767 O O . LEU A 1 98 ? 31.053 1.585 -32.073 1.00 91.56 98 LEU A O 1
ATOM 771 N N . ALA A 1 99 ? 31.898 3.398 -33.105 1.00 92.75 99 ALA A N 1
ATOM 772 C CA . ALA A 1 99 ? 31.959 4.220 -31.898 1.00 92.75 99 ALA A CA 1
ATOM 773 C C . ALA A 1 99 ? 30.555 4.475 -31.323 1.00 92.75 99 ALA A C 1
ATOM 775 O O . ALA A 1 99 ? 30.331 4.274 -30.128 1.00 92.75 99 ALA A O 1
ATOM 776 N N . LYS A 1 100 ? 29.581 4.819 -32.178 1.00 94.88 100 LYS A N 1
ATOM 777 C CA . LYS A 1 100 ? 28.196 5.056 -31.753 1.00 94.88 100 LYS A CA 1
ATOM 778 C C . LYS A 1 100 ? 27.518 3.793 -31.212 1.00 94.88 100 LYS A C 1
ATOM 780 O O . LYS A 1 100 ? 26.814 3.860 -30.208 1.00 94.88 100 LYS A O 1
ATOM 785 N N . LYS A 1 101 ? 27.771 2.622 -31.811 1.00 93.56 101 LYS A N 1
ATOM 786 C CA . LYS A 1 101 ? 27.312 1.323 -31.278 1.00 93.56 101 LYS A CA 1
ATOM 787 C C . LYS A 1 101 ? 27.818 1.077 -29.861 1.00 93.56 101 LYS A C 1
ATOM 789 O O . LYS A 1 101 ? 27.052 0.627 -29.012 1.00 93.56 101 LYS A O 1
ATOM 794 N N . GLN A 1 102 ? 29.095 1.361 -29.610 1.00 93.94 102 GLN A N 1
ATOM 795 C CA . GLN A 1 102 ? 29.688 1.179 -28.289 1.00 93.94 102 GLN A CA 1
ATOM 796 C C . GLN A 1 102 ? 29.070 2.140 -27.260 1.00 93.94 102 GLN A C 1
ATOM 798 O O . GLN A 1 102 ? 28.700 1.696 -26.175 1.00 93.94 102 GLN A O 1
ATOM 803 N N . GLU A 1 103 ? 28.861 3.409 -27.627 1.00 95.94 103 GLU A N 1
ATOM 804 C CA . GLU A 1 103 ? 28.163 4.395 -26.787 1.00 95.94 103 GLU A CA 1
ATOM 805 C C . GLU A 1 103 ? 26.739 3.930 -26.426 1.00 95.94 103 GLU A C 1
ATOM 807 O O . GLU A 1 103 ? 26.364 3.905 -25.253 1.00 95.94 103 GLU A O 1
ATOM 812 N N . LEU A 1 104 ? 25.953 3.495 -27.418 1.00 96.44 104 LEU A N 1
ATOM 813 C CA . LEU A 1 104 ? 24.588 3.001 -27.202 1.00 96.44 104 LEU A CA 1
ATOM 814 C C . LEU A 1 104 ? 24.561 1.742 -26.335 1.00 96.44 104 LEU A C 1
ATOM 816 O O . LEU A 1 104 ? 23.674 1.589 -25.500 1.00 96.44 104 LEU A O 1
ATOM 820 N N . LYS A 1 105 ? 25.543 0.846 -26.483 1.00 95.19 105 LYS A N 1
ATOM 821 C CA . LYS A 1 105 ? 25.670 -0.346 -25.638 1.00 95.19 105 LYS A CA 1
ATOM 822 C C . LYS A 1 105 ? 25.914 0.022 -24.173 1.00 95.19 105 LYS A C 1
ATOM 824 O O . LYS A 1 105 ? 25.327 -0.596 -23.287 1.00 95.19 105 LYS A O 1
ATOM 829 N N . GLU A 1 106 ? 26.751 1.021 -23.910 1.00 96.44 106 GLU A N 1
ATOM 830 C CA . GLU A 1 106 ? 26.996 1.523 -22.554 1.00 96.44 106 GLU A CA 1
ATOM 831 C C . GLU A 1 106 ? 25.742 2.171 -21.955 1.00 96.44 106 GLU A C 1
ATOM 833 O O . GLU A 1 106 ? 25.400 1.895 -20.801 1.00 96.44 106 GLU A O 1
ATOM 838 N N . GLN A 1 107 ? 25.007 2.956 -22.749 1.00 97.38 107 GLN A N 1
ATOM 839 C CA . GLN A 1 107 ? 23.724 3.532 -22.340 1.00 97.38 107 GLN A CA 1
ATOM 840 C C . GLN A 1 107 ? 22.689 2.441 -22.037 1.00 97.38 107 GLN A C 1
ATOM 842 O O . GLN A 1 107 ? 22.115 2.447 -20.952 1.00 97.38 107 GLN A O 1
ATOM 847 N N . LEU A 1 108 ? 22.532 1.443 -22.913 1.00 97.44 108 LEU A N 1
ATOM 848 C CA . LEU A 1 108 ? 21.644 0.293 -22.699 1.00 97.44 108 LEU A CA 1
ATOM 849 C C . LEU A 1 108 ? 21.984 -0.471 -21.415 1.00 97.44 108 LEU A C 1
ATOM 851 O O . LEU A 1 108 ? 21.090 -0.814 -20.641 1.00 97.44 108 LEU A O 1
ATOM 855 N N . MET A 1 109 ? 23.272 -0.713 -21.151 1.00 96.50 109 MET A N 1
ATOM 856 C CA . MET A 1 109 ? 23.707 -1.366 -19.915 1.00 96.50 109 MET A CA 1
ATOM 857 C C . MET A 1 109 ? 23.327 -0.553 -18.675 1.00 96.50 109 MET A C 1
ATOM 859 O O . MET A 1 109 ? 22.833 -1.123 -17.699 1.00 96.50 109 MET A O 1
ATOM 863 N N . LYS A 1 110 ? 23.529 0.767 -18.710 1.00 96.75 110 LYS A N 1
ATOM 864 C CA . LYS A 1 110 ? 23.152 1.663 -17.613 1.00 96.75 110 LYS A CA 1
ATOM 865 C C . LYS A 1 110 ? 21.634 1.690 -17.409 1.00 96.75 110 LYS A C 1
ATOM 867 O O . LYS A 1 110 ? 21.170 1.449 -16.298 1.00 96.75 110 LYS A O 1
ATOM 872 N N . SER A 1 111 ? 20.862 1.875 -18.477 1.00 96.50 111 SER A N 1
ATOM 873 C CA . SER A 1 111 ? 19.396 1.875 -18.443 1.00 96.50 111 SER A CA 1
ATOM 874 C C . SER A 1 111 ? 18.827 0.548 -17.926 1.00 96.50 111 SER A C 1
ATOM 876 O O . SER A 1 111 ? 17.867 0.540 -17.153 1.00 96.50 111 SER A O 1
ATOM 878 N N . ALA A 1 112 ? 19.443 -0.588 -18.270 1.00 95.38 112 ALA A N 1
ATOM 879 C CA . ALA A 1 112 ? 19.059 -1.893 -17.734 1.00 95.38 112 ALA A CA 1
ATOM 880 C C . ALA A 1 112 ? 19.327 -2.006 -16.221 1.00 95.38 112 ALA A C 1
ATOM 882 O O . ALA A 1 112 ? 18.485 -2.517 -15.476 1.00 95.38 112 ALA A O 1
ATOM 883 N N . GLN A 1 113 ? 20.470 -1.505 -15.740 1.00 96.25 113 GLN A N 1
ATOM 884 C CA . GLN A 1 113 ? 20.782 -1.465 -14.306 1.00 96.25 113 GLN A CA 1
ATOM 885 C C . GLN A 1 113 ? 19.793 -0.579 -13.536 1.00 96.25 113 GLN A C 1
ATOM 887 O O . GLN A 1 113 ? 19.274 -0.997 -12.492 1.00 96.25 113 GLN A O 1
ATOM 892 N N . ASP A 1 114 ? 19.484 0.600 -14.077 1.00 95.69 114 ASP A N 1
ATOM 893 C CA . ASP A 1 114 ? 18.511 1.529 -13.505 1.00 95.69 114 ASP A CA 1
ATOM 894 C C . ASP A 1 114 ? 17.110 0.903 -13.477 1.00 95.69 114 ASP A C 1
ATOM 896 O O . ASP A 1 114 ? 16.451 0.912 -12.434 1.00 95.69 114 ASP A O 1
ATOM 900 N N . SER A 1 115 ? 16.687 0.234 -14.555 1.00 96.56 115 SER A N 1
ATOM 901 C CA . SER A 1 115 ? 15.417 -0.504 -14.611 1.00 96.56 115 SER A CA 1
ATOM 902 C C . SER A 1 115 ? 15.313 -1.560 -13.504 1.00 96.56 115 SER A C 1
ATOM 904 O O . SER A 1 115 ? 14.331 -1.593 -12.756 1.00 96.56 115 SER A O 1
ATOM 906 N N . VAL A 1 116 ? 16.361 -2.367 -13.298 1.00 97.50 116 VAL A N 1
ATOM 907 C CA . VAL A 1 116 ? 16.405 -3.359 -12.208 1.00 97.50 116 VAL A CA 1
ATOM 908 C C . VAL A 1 116 ? 16.287 -2.688 -10.838 1.00 97.50 116 VAL A C 1
ATOM 910 O O . VAL A 1 116 ? 15.579 -3.191 -9.955 1.00 97.50 116 VAL A O 1
ATOM 913 N N . HIS A 1 117 ? 16.962 -1.556 -10.631 1.00 97.25 117 HIS A N 1
ATOM 914 C CA . HIS A 1 117 ? 16.867 -0.804 -9.383 1.00 97.25 117 HIS A CA 1
ATOM 915 C C . HIS A 1 117 ? 15.442 -0.285 -9.142 1.00 97.25 117 HIS A C 1
ATOM 917 O O . HIS A 1 117 ? 14.851 -0.558 -8.090 1.00 97.25 117 HIS A O 1
ATOM 923 N N . ILE A 1 118 ? 14.858 0.402 -10.126 1.00 97.94 118 ILE A N 1
ATOM 924 C CA . ILE A 1 118 ? 13.495 0.942 -10.061 1.00 97.94 118 ILE A CA 1
ATOM 925 C C . ILE A 1 118 ? 12.499 -0.201 -9.813 1.00 97.94 118 ILE A C 1
ATOM 927 O O . ILE A 1 118 ? 11.623 -0.075 -8.954 1.00 97.94 118 ILE A O 1
ATOM 931 N N . GLN A 1 119 ? 12.680 -1.359 -10.458 1.00 98.19 119 GLN A N 1
ATOM 932 C CA . GLN A 1 119 ? 11.816 -2.529 -10.292 1.00 98.19 119 GLN A CA 1
ATOM 933 C C . GLN A 1 119 ? 11.875 -3.096 -8.871 1.00 98.19 119 GLN A C 1
ATOM 935 O O . GLN A 1 119 ? 10.840 -3.440 -8.289 1.00 98.19 119 GLN A O 1
ATOM 940 N N . LYS A 1 120 ? 13.070 -3.174 -8.271 1.00 98.31 120 LYS A N 1
ATOM 941 C CA . LYS A 1 120 ? 13.230 -3.596 -6.869 1.00 98.31 120 LYS A CA 1
ATOM 942 C C . LYS A 1 120 ? 12.488 -2.656 -5.922 1.00 98.31 120 LYS A C 1
ATOM 944 O O . LYS A 1 120 ? 11.791 -3.118 -5.015 1.00 98.31 120 LYS A O 1
ATOM 949 N N . VAL A 1 121 ? 12.606 -1.347 -6.136 1.00 98.00 121 VAL A N 1
ATOM 950 C CA . VAL A 1 121 ? 11.941 -0.348 -5.292 1.00 98.00 121 VAL A CA 1
ATOM 951 C C . VAL A 1 121 ? 10.420 -0.375 -5.484 1.00 98.00 121 VAL A C 1
ATOM 953 O O . VAL A 1 121 ? 9.684 -0.376 -4.493 1.00 98.00 121 VAL A O 1
ATOM 956 N N . PHE A 1 122 ? 9.943 -0.509 -6.723 1.00 98.38 122 PHE A N 1
ATOM 957 C CA . PHE A 1 122 ? 8.528 -0.705 -7.046 1.00 98.38 122 PHE A CA 1
ATOM 958 C C . PHE A 1 122 ? 7.934 -1.912 -6.304 1.00 98.38 122 PHE A C 1
ATOM 960 O O . PHE A 1 122 ? 6.932 -1.779 -5.592 1.00 98.38 122 PHE A O 1
ATOM 967 N N . LYS A 1 123 ? 8.589 -3.079 -6.395 1.00 98.25 123 LYS A N 1
ATOM 968 C CA . LYS A 1 123 ? 8.174 -4.302 -5.687 1.00 98.25 123 LYS A CA 1
ATOM 969 C C . LYS A 1 123 ? 8.130 -4.085 -4.174 1.00 98.25 123 LYS A C 1
ATOM 971 O O . LYS A 1 123 ? 7.175 -4.498 -3.516 1.00 98.25 123 LYS A O 1
ATOM 976 N N . ARG A 1 124 ? 9.128 -3.392 -3.614 1.00 98.31 124 ARG A N 1
ATOM 977 C CA . ARG A 1 124 ? 9.189 -3.088 -2.177 1.00 98.31 124 ARG A CA 1
ATOM 978 C C . ARG A 1 124 ? 8.002 -2.245 -1.718 1.00 98.31 124 ARG A C 1
ATOM 980 O O . ARG A 1 124 ? 7.403 -2.567 -0.692 1.00 98.31 124 ARG A O 1
ATOM 987 N N . TYR A 1 125 ? 7.670 -1.172 -2.433 1.00 98.44 125 TYR A N 1
ATOM 988 C CA . TYR A 1 125 ? 6.557 -0.305 -2.042 1.00 98.44 125 TYR A CA 1
ATOM 989 C C . TYR A 1 125 ? 5.197 -0.951 -2.272 1.00 98.44 125 TYR A C 1
ATOM 991 O O . TYR A 1 125 ? 4.336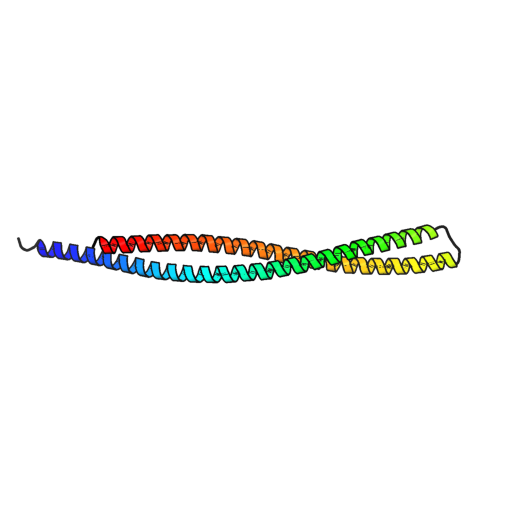 -0.823 -1.408 1.00 98.44 125 TYR A O 1
ATOM 999 N N . THR A 1 126 ? 5.044 -1.735 -3.338 1.00 97.94 126 THR A N 1
ATOM 1000 C CA . THR A 1 126 ? 3.833 -2.534 -3.571 1.00 97.94 126 THR A CA 1
ATOM 1001 C C . THR A 1 126 ? 3.600 -3.528 -2.431 1.00 97.94 126 THR A C 1
ATOM 1003 O O . THR A 1 126 ? 2.507 -3.582 -1.873 1.00 97.94 126 THR A O 1
ATOM 1006 N N . LYS A 1 127 ? 4.648 -4.247 -1.997 1.00 98.38 127 LYS A N 1
ATOM 1007 C CA . LYS A 1 127 ? 4.563 -5.166 -0.850 1.00 98.38 127 LYS A CA 1
ATOM 1008 C C . LYS A 1 127 ? 4.180 -4.439 0.441 1.00 98.38 127 LYS A C 1
ATOM 1010 O O . LYS A 1 127 ? 3.350 -4.931 1.197 1.00 98.38 127 LYS A O 1
ATOM 1015 N N . LYS A 1 128 ? 4.768 -3.264 0.699 1.00 98.06 128 LYS A N 1
ATOM 1016 C CA . LYS A 1 128 ? 4.431 -2.458 1.882 1.00 98.06 128 LYS A CA 1
ATOM 1017 C C . LYS A 1 128 ? 2.985 -1.971 1.854 1.00 98.06 128 LYS A C 1
ATOM 1019 O O . LYS A 1 128 ? 2.312 -2.093 2.867 1.00 98.06 128 LYS A O 1
ATOM 1024 N N . ALA A 1 129 ? 2.519 -1.449 0.721 1.00 97.75 129 ALA A N 1
ATOM 1025 C CA . ALA A 1 129 ? 1.129 -1.042 0.547 1.00 97.75 129 ALA A CA 1
ATOM 1026 C C . ALA A 1 129 ? 0.175 -2.204 0.852 1.00 97.75 129 ALA A C 1
ATOM 1028 O O . ALA A 1 129 ? -0.695 -2.065 1.703 1.00 97.75 129 ALA A O 1
ATOM 1029 N N . SER A 1 130 ? 0.415 -3.374 0.250 1.00 97.69 130 SER A N 1
ATOM 1030 C CA . SER A 1 130 ? -0.396 -4.572 0.491 1.00 97.69 130 SER A CA 1
ATOM 1031 C C . SER A 1 130 ? -0.440 -4.965 1.967 1.00 97.69 130 SER A C 1
ATOM 1033 O O . SER A 1 130 ? -1.520 -5.182 2.499 1.00 97.69 130 SER A O 1
ATOM 1035 N N . ALA A 1 131 ? 0.711 -4.999 2.645 1.00 98.25 131 ALA A N 1
ATOM 1036 C CA . ALA A 1 131 ? 0.778 -5.379 4.055 1.00 98.25 131 ALA A CA 1
ATOM 1037 C C . ALA A 1 131 ? 0.028 -4.397 4.974 1.00 98.25 131 ALA A C 1
ATOM 1039 O O . ALA A 1 131 ? -0.619 -4.811 5.931 1.00 98.25 131 ALA A O 1
ATOM 1040 N N . TYR A 1 132 ? 0.095 -3.088 4.698 1.00 98.06 132 TYR A N 1
ATOM 1041 C CA . TYR A 1 132 ? -0.679 -2.109 5.469 1.00 98.06 132 TYR A CA 1
ATOM 1042 C C . TYR A 1 132 ? -2.172 -2.166 5.146 1.00 98.06 132 TYR A C 1
ATOM 1044 O O . TYR A 1 132 ? -2.978 -1.983 6.052 1.00 98.06 132 TYR A O 1
ATOM 1052 N N . ARG A 1 133 ? -2.553 -2.453 3.900 1.00 97.06 133 ARG A N 1
ATOM 1053 C CA . ARG A 1 133 ? -3.958 -2.657 3.536 1.00 97.06 133 ARG A CA 1
ATOM 1054 C C . ARG A 1 133 ? -4.555 -3.862 4.261 1.00 97.06 133 ARG A C 1
ATOM 1056 O O . ARG A 1 133 ? -5.613 -3.729 4.859 1.00 97.06 133 ARG A O 1
ATOM 1063 N N . GLU A 1 134 ? -3.846 -4.986 4.268 1.00 97.75 134 GLU A N 1
ATOM 1064 C CA . GLU A 1 134 ? -4.245 -6.192 5.002 1.00 97.75 134 GLU A CA 1
ATOM 1065 C C . GLU A 1 134 ? -4.366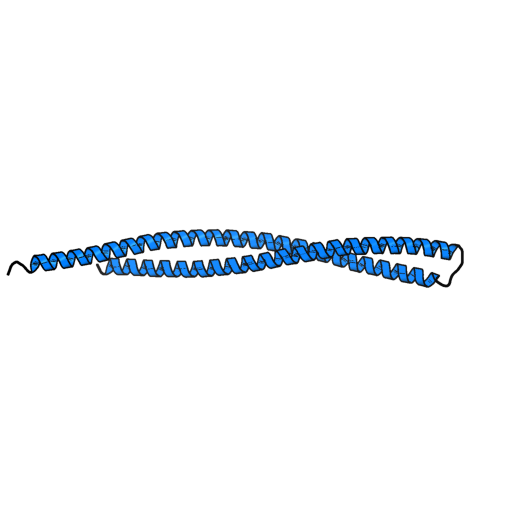 -5.907 6.505 1.00 97.75 134 GLU A C 1
ATOM 1067 O O . GLU A 1 134 ? -5.395 -6.195 7.107 1.00 97.75 134 GLU A O 1
ATOM 1072 N N . LYS A 1 135 ? -3.378 -5.214 7.095 1.00 97.31 135 LYS A N 1
ATOM 1073 C CA . LYS A 1 135 ? -3.461 -4.778 8.497 1.00 97.31 135 LYS A CA 1
ATOM 1074 C C . LYS A 1 135 ? -4.696 -3.903 8.760 1.00 97.31 135 LYS A C 1
ATOM 1076 O O . LYS A 1 135 ? -5.318 -4.058 9.805 1.00 97.31 135 LYS A O 1
ATOM 1081 N N . SER A 1 136 ? -5.042 -2.988 7.850 1.00 96.44 136 SER A N 1
ATOM 1082 C CA . SER A 1 136 ? -6.249 -2.155 7.977 1.00 96.44 136 SER A CA 1
ATOM 1083 C C . SER A 1 136 ? -7.505 -3.013 8.030 1.00 96.44 136 SER A C 1
ATOM 1085 O O . SER A 1 136 ? -8.315 -2.834 8.927 1.00 96.44 136 SER A O 1
ATOM 1087 N N . GLN A 1 137 ? -7.625 -3.977 7.116 1.00 96.81 137 GLN A N 1
ATOM 1088 C CA . GLN A 1 137 ? -8.780 -4.872 7.039 1.00 96.81 137 GLN A CA 1
ATOM 1089 C C . GLN A 1 137 ? -8.933 -5.706 8.315 1.00 96.81 137 GLN A C 1
ATOM 1091 O O . GLN A 1 137 ? -10.029 -5.795 8.857 1.00 96.81 137 GLN A O 1
ATOM 1096 N N . THR A 1 138 ? -7.833 -6.243 8.854 1.00 96.75 138 THR A N 1
ATOM 1097 C CA . THR A 1 138 ? -7.869 -6.963 10.137 1.00 96.75 138 THR A CA 1
ATOM 1098 C C . THR A 1 138 ? -8.329 -6.065 11.287 1.00 96.75 138 THR A C 1
ATOM 1100 O O . THR A 1 138 ? -9.127 -6.490 12.118 1.00 96.75 138 THR A O 1
ATOM 1103 N N . LEU A 1 139 ? -7.847 -4.820 11.352 1.00 96.31 139 LEU A N 1
ATOM 1104 C CA . LEU A 1 139 ? -8.260 -3.874 12.393 1.00 96.31 139 LEU A CA 1
ATOM 1105 C C . LEU A 1 139 ? -9.725 -3.443 12.236 1.00 96.31 139 LEU A C 1
ATOM 1107 O O . LEU A 1 139 ? -10.418 -3.263 13.236 1.00 96.31 139 LEU A O 1
ATOM 1111 N N . GLU A 1 140 ? -10.205 -3.285 11.003 1.00 95.88 140 GLU A N 1
ATOM 1112 C CA . GLU A 1 140 ? -11.609 -2.993 10.693 1.00 95.88 140 GLU A CA 1
ATOM 1113 C C . GLU A 1 140 ? -12.519 -4.135 11.163 1.00 95.88 140 GLU A C 1
ATOM 1115 O O . GLU A 1 140 ? -13.537 -3.883 11.808 1.00 95.88 140 GLU A O 1
ATOM 1120 N N . GLU A 1 141 ? -12.119 -5.387 10.934 1.00 96.81 141 GLU A N 1
ATOM 1121 C CA . GLU A 1 141 ? -12.850 -6.564 11.410 1.00 96.81 141 GLU A CA 1
ATOM 1122 C C . GLU A 1 141 ? -12.854 -6.664 12.944 1.00 96.81 141 GLU A C 1
ATOM 1124 O O . GLU A 1 141 ? -13.908 -6.865 13.547 1.00 96.81 141 GLU A O 1
ATOM 1129 N N . GLN A 1 142 ? -11.713 -6.411 13.595 1.00 93.88 142 GLN A N 1
ATOM 1130 C CA . GLN A 1 142 ? -11.630 -6.328 15.061 1.00 93.88 142 GLN A CA 1
ATOM 1131 C C . GLN A 1 142 ? -12.501 -5.206 15.637 1.00 93.88 142 GLN A C 1
ATOM 1133 O O . GLN A 1 142 ? -13.148 -5.382 16.671 1.00 93.88 142 GLN A O 1
ATOM 1138 N N . THR A 1 143 ? -12.536 -4.048 14.974 1.00 94.12 143 THR A N 1
ATOM 1139 C CA . THR A 1 143 ? -13.376 -2.914 15.384 1.00 94.12 143 THR A CA 1
ATOM 1140 C C . THR A 1 143 ? -14.848 -3.280 15.297 1.00 94.12 143 THR A C 1
ATOM 1142 O O . THR A 1 143 ? -15.584 -3.031 16.248 1.00 94.12 143 THR A O 1
ATOM 1145 N N . LYS A 1 144 ? -15.263 -3.924 14.201 1.00 95.31 144 LYS A N 1
ATOM 1146 C CA . LYS A 1 144 ? -16.636 -4.400 14.032 1.00 95.31 144 LYS A CA 1
ATOM 1147 C C . LYS A 1 144 ? -17.019 -5.394 15.128 1.00 95.31 144 LYS A C 1
ATOM 1149 O O . LYS A 1 144 ? -18.021 -5.193 15.798 1.00 95.31 144 LYS A O 1
ATOM 1154 N N . GLN A 1 145 ? -16.178 -6.395 15.389 1.00 94.81 145 GLN A N 1
ATOM 1155 C CA . GLN A 1 145 ? -16.428 -7.363 16.459 1.00 94.81 145 GLN A CA 1
ATOM 1156 C C . GLN A 1 145 ? -16.528 -6.691 17.841 1.00 94.81 145 GLN A C 1
ATOM 1158 O O . GLN A 1 145 ? -17.355 -7.069 18.667 1.00 94.81 145 GLN A O 1
ATOM 1163 N N . THR A 1 146 ? -15.700 -5.676 18.098 1.00 92.12 146 THR A N 1
ATOM 1164 C CA . THR A 1 146 ? -15.733 -4.920 19.361 1.00 92.12 146 THR A CA 1
ATOM 1165 C C . THR A 1 146 ? -17.021 -4.102 19.487 1.00 92.12 146 THR A C 1
ATOM 1167 O O . THR A 1 146 ? -17.593 -4.031 20.572 1.00 92.12 146 THR A O 1
ATOM 1170 N N . GLN A 1 147 ? -17.503 -3.516 18.388 1.00 92.44 147 GLN A N 1
ATOM 1171 C CA . GLN A 1 147 ? -18.779 -2.798 18.338 1.00 92.44 147 GLN A CA 1
ATOM 1172 C C . GLN A 1 147 ? -19.973 -3.734 18.558 1.00 92.44 147 GLN A C 1
ATOM 1174 O O . GLN A 1 147 ? -20.843 -3.404 19.362 1.00 92.44 147 GLN A O 1
ATOM 1179 N N . ASP A 1 148 ? -19.973 -4.913 17.934 1.00 94.12 148 ASP A N 1
ATOM 1180 C CA . ASP A 1 148 ? -21.020 -5.926 18.121 1.00 94.12 148 ASP A CA 1
ATOM 1181 C C . ASP A 1 148 ? -21.077 -6.386 19.597 1.00 94.12 148 ASP A C 1
ATOM 1183 O O . ASP A 1 148 ? -22.144 -6.418 20.216 1.00 94.12 148 ASP A O 1
ATOM 1187 N N . ASN A 1 149 ? -19.918 -6.650 20.216 1.00 92.50 149 ASN A N 1
ATOM 1188 C CA . ASN A 1 149 ? -19.828 -7.007 21.640 1.00 92.50 149 ASN A CA 1
ATOM 1189 C C . ASN A 1 149 ? -20.294 -5.870 22.566 1.00 92.50 149 ASN A C 1
ATOM 1191 O O . ASN A 1 149 ? -20.917 -6.116 23.606 1.00 92.50 149 ASN A O 1
ATOM 1195 N N . LEU A 1 150 ? -19.986 -4.620 22.206 1.00 93.00 150 LEU A N 1
ATOM 1196 C CA . LEU A 1 150 ? -20.425 -3.439 22.942 1.00 93.00 150 LEU A CA 1
ATOM 1197 C C . LEU A 1 150 ? -21.950 -3.304 22.904 1.00 93.00 150 LEU A C 1
ATOM 1199 O O . LEU A 1 150 ? -22.559 -3.012 23.936 1.00 93.00 150 LEU A O 1
ATOM 1203 N N . GLU A 1 151 ? -22.567 -3.530 21.746 1.00 94.31 151 GLU A N 1
ATOM 1204 C CA . GLU A 1 151 ? -24.021 -3.523 21.598 1.00 94.31 151 GLU A CA 1
ATOM 1205 C C . GLU A 1 151 ? -24.661 -4.626 22.448 1.00 94.31 151 GLU A C 1
ATOM 1207 O O . GLU A 1 151 ? -25.562 -4.342 23.239 1.00 94.31 151 GLU A O 1
ATOM 1212 N N . GLN A 1 152 ? -24.127 -5.849 22.391 1.00 93.75 152 GLN A N 1
ATOM 1213 C CA . GLN A 1 152 ? -24.610 -6.968 23.202 1.00 93.75 152 GLN A CA 1
ATOM 1214 C C . GLN A 1 152 ? -24.501 -6.685 24.708 1.00 93.75 152 GLN A C 1
ATOM 1216 O O . GLN A 1 152 ? -25.466 -6.869 25.449 1.00 93.75 152 GLN A O 1
ATOM 1221 N N . THR A 1 153 ? -23.354 -6.178 25.168 1.00 91.19 153 THR A N 1
ATOM 1222 C CA . THR A 1 153 ? -23.154 -5.810 26.581 1.00 91.19 153 THR A CA 1
ATOM 1223 C C . THR A 1 153 ? -24.101 -4.687 27.000 1.00 91.19 153 THR A C 1
ATOM 1225 O O . THR A 1 153 ? -24.636 -4.699 28.106 1.00 91.19 153 THR A O 1
ATOM 1228 N N . THR A 1 154 ? -24.362 -3.725 26.112 1.00 92.44 154 THR A N 1
ATOM 1229 C CA . THR A 1 154 ? -25.317 -2.640 26.373 1.00 92.44 154 THR A CA 1
ATOM 1230 C C . THR A 1 154 ? -26.741 -3.178 26.538 1.00 92.44 154 THR A C 1
ATOM 1232 O O . THR A 1 154 ? -27.446 -2.762 27.458 1.00 92.44 154 THR A O 1
ATOM 1235 N N . GLN A 1 155 ? -27.152 -4.134 25.699 1.00 94.00 155 GLN A N 1
ATOM 1236 C CA . GLN A 1 155 ? -28.446 -4.808 25.822 1.00 94.00 155 GLN A CA 1
ATOM 1237 C C . GLN A 1 155 ? -28.545 -5.623 27.122 1.00 94.00 155 GLN A C 1
ATOM 1239 O O . GLN A 1 155 ? -29.561 -5.543 27.811 1.00 94.00 155 GLN A O 1
ATOM 1244 N N . GLU A 1 156 ? -27.492 -6.354 27.501 1.00 93.31 156 GLU A N 1
ATOM 1245 C CA . GLU A 1 156 ? -27.467 -7.133 28.747 1.00 93.31 156 GLU A CA 1
ATOM 1246 C C . GLU A 1 156 ? -27.558 -6.234 29.990 1.00 93.31 156 GLU A C 1
ATOM 1248 O O . GLU A 1 156 ? -28.329 -6.520 30.907 1.00 93.31 156 GLU A O 1
ATOM 1253 N N . ILE A 1 157 ? -26.841 -5.103 29.995 1.00 91.31 157 ILE A N 1
ATOM 1254 C CA . ILE A 1 157 ? -26.953 -4.078 31.043 1.00 91.31 157 ILE A CA 1
ATOM 1255 C C . ILE A 1 157 ? -28.3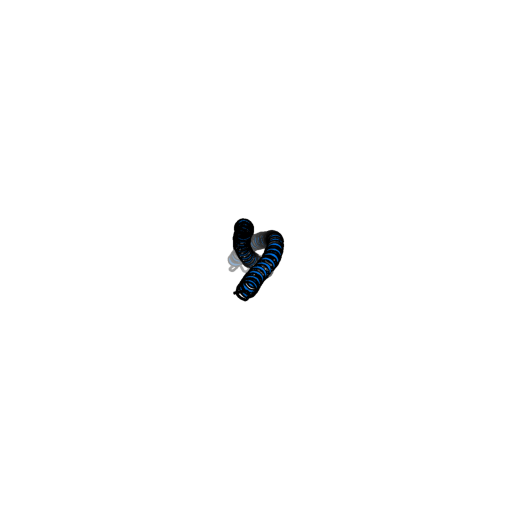96 -3.582 31.163 1.00 91.31 157 ILE A C 1
ATOM 1257 O O . ILE A 1 157 ? -28.891 -3.431 32.280 1.00 91.31 157 ILE A O 1
ATOM 1261 N N . GLN A 1 158 ? -29.068 -3.312 30.040 1.00 91.81 158 GLN A N 1
ATOM 1262 C CA . GLN A 1 158 ? -30.447 -2.825 30.060 1.00 91.81 158 GLN A CA 1
ATOM 1263 C C . GLN A 1 158 ? -31.399 -3.873 30.648 1.00 91.81 158 GLN A C 1
ATOM 1265 O O . GLN A 1 158 ? -32.169 -3.554 31.548 1.00 91.81 158 GLN A O 1
ATOM 1270 N N . GLN A 1 159 ? -31.277 -5.134 30.228 1.00 91.31 159 GLN A N 1
ATOM 1271 C CA . GLN A 1 159 ? -32.087 -6.231 30.764 1.00 91.31 159 GLN A CA 1
ATOM 1272 C C . GLN A 1 159 ? -31.864 -6.449 32.268 1.00 91.31 159 GLN A C 1
ATOM 1274 O O . GLN A 1 159 ? -32.823 -6.694 32.998 1.00 91.31 159 GLN A O 1
ATOM 1279 N N . LEU A 1 160 ? -30.618 -6.357 32.748 1.00 89.12 160 LEU A N 1
ATOM 1280 C CA . LEU A 1 160 ? -30.298 -6.450 34.178 1.00 89.12 160 LEU A CA 1
ATOM 1281 C C . LEU A 1 160 ? -30.896 -5.286 34.971 1.00 89.12 160 LEU A C 1
ATOM 1283 O O . LEU A 1 160 ? -31.486 -5.509 36.023 1.00 89.12 160 LEU A O 1
ATOM 1287 N N . LYS A 1 161 ? -30.800 -4.055 34.455 1.00 87.12 161 LYS A N 1
ATOM 1288 C CA . LYS A 1 161 ? -31.430 -2.887 35.086 1.00 87.12 161 LYS A CA 1
ATOM 1289 C C . LYS A 1 161 ? -32.944 -3.048 35.187 1.00 87.12 161 LYS A C 1
ATOM 1291 O O . LYS A 1 161 ? -33.497 -2.801 36.255 1.00 87.12 161 LYS A O 1
ATOM 1296 N N . ASP A 1 162 ? -33.594 -3.494 34.115 1.00 86.19 162 ASP A N 1
ATOM 1297 C CA . ASP A 1 162 ? -35.044 -3.695 34.094 1.00 86.19 162 ASP A CA 1
ATOM 1298 C C . ASP A 1 162 ? -35.471 -4.775 35.103 1.00 86.19 162 ASP A C 1
ATOM 1300 O O . ASP A 1 162 ? -36.439 -4.579 35.837 1.00 86.19 162 ASP A O 1
ATOM 1304 N N . LYS A 1 163 ? -34.712 -5.877 35.220 1.00 83.06 163 LYS A N 1
ATOM 1305 C CA . LYS A 1 163 ? -34.946 -6.916 36.241 1.00 83.06 163 LYS A CA 1
ATOM 1306 C C . LYS A 1 163 ? -34.821 -6.378 37.664 1.00 83.06 163 LYS A C 1
ATOM 1308 O O . LYS A 1 163 ? -35.731 -6.590 38.458 1.00 83.06 163 LYS A O 1
ATOM 1313 N N . ILE A 1 164 ? -33.751 -5.638 37.962 1.00 78.12 164 ILE A N 1
ATOM 1314 C CA . ILE A 1 164 ? -33.533 -5.046 39.291 1.00 78.12 164 ILE A CA 1
ATOM 1315 C C . ILE A 1 164 ? -34.685 -4.095 39.658 1.00 78.12 164 ILE A C 1
ATOM 1317 O O . ILE A 1 164 ? -35.174 -4.128 40.785 1.00 78.12 164 ILE A O 1
ATOM 1321 N N . VAL A 1 165 ? -35.161 -3.269 38.717 1.00 75.25 165 VAL A N 1
ATOM 1322 C CA . VAL A 1 165 ? -36.294 -2.352 38.954 1.00 75.25 165 VAL A CA 1
ATOM 1323 C C . VAL A 1 165 ? -37.590 -3.118 39.235 1.00 75.25 165 VAL A C 1
ATOM 1325 O O . VAL A 1 165 ? -38.340 -2.735 40.136 1.00 75.25 165 VAL A O 1
ATOM 1328 N N . VAL A 1 166 ? -37.856 -4.205 38.505 1.00 73.69 166 VAL A N 1
ATOM 1329 C CA . VAL A 1 166 ? -39.023 -5.071 38.743 1.00 73.69 166 VAL A CA 1
ATOM 1330 C C . VAL A 1 166 ? -38.936 -5.744 40.118 1.00 73.69 166 VAL A C 1
ATOM 1332 O O . VAL A 1 166 ? -39.905 -5.719 40.870 1.00 73.69 166 VAL A O 1
ATOM 1335 N N . GLU A 1 167 ? -37.776 -6.276 40.506 1.00 64.12 167 GLU A N 1
ATOM 1336 C CA . GLU A 1 167 ? -37.578 -6.883 41.832 1.00 64.12 167 GLU A CA 1
ATOM 1337 C C . GLU A 1 167 ? -37.716 -5.874 42.986 1.00 64.12 167 GLU A C 1
ATOM 1339 O O . GLU A 1 167 ? -38.198 -6.229 44.062 1.00 64.12 167 GLU A O 1
ATOM 1344 N N . GLN A 1 168 ? -37.349 -4.608 42.762 1.00 60.03 168 GLN A N 1
ATOM 1345 C CA . GLN A 1 168 ? -37.523 -3.519 43.732 1.00 60.03 168 GLN A CA 1
ATOM 1346 C C . GLN A 1 168 ? -38.960 -2.983 43.828 1.00 60.03 168 GLN A C 1
ATOM 1348 O O . GLN A 1 168 ? -39.285 -2.345 44.823 1.00 60.03 168 GLN A O 1
ATOM 1353 N N . THR A 1 169 ? -39.807 -3.190 42.813 1.00 57.84 169 THR A N 1
ATOM 1354 C CA . THR A 1 169 ? -41.210 -2.718 42.803 1.00 57.84 169 THR A CA 1
ATOM 1355 C C . THR A 1 169 ? -42.225 -3.783 43.219 1.00 57.84 169 THR A C 1
ATOM 1357 O O . THR A 1 169 ? -43.365 -3.441 43.529 1.00 57.84 169 THR A O 1
ATOM 1360 N N . VAL A 1 170 ? -41.835 -5.062 43.217 1.00 51.19 170 VAL A N 1
ATOM 1361 C CA . VAL A 1 170 ? -42.686 -6.203 43.608 1.00 51.19 170 VAL A CA 1
ATOM 1362 C C . VAL A 1 170 ? -42.501 -6.601 45.087 1.00 51.19 170 VAL A C 1
ATOM 1364 O O . VAL A 1 170 ? -43.355 -7.304 45.630 1.00 51.19 170 VAL A O 1
ATOM 1367 N N . ASN A 1 171 ? -41.438 -6.124 45.748 1.00 41.56 171 ASN A N 1
ATOM 1368 C CA . ASN A 1 171 ? -41.201 -6.246 47.197 1.00 41.56 171 ASN A CA 1
ATOM 1369 C C . ASN A 1 171 ? -41.639 -4.991 47.962 1.00 41.56 171 ASN A C 1
ATOM 1371 O O . ASN A 1 171 ? -42.029 -5.145 49.142 1.00 41.56 171 ASN A O 1
#

Foldseek 3Di:
DPPVVVVVVVVVVVVVVVLVVVLVVLVVVLVVLVVLLVVLVVVLVVLVVVLVVLLVQLVVLVVVLVVLVVVLVVLVVVLVVLVVVLVVLPPPDDPVSVVVNVVSVVVNVVSVVVSVVSVVSSVVSVVSSVVSVVVSVVSVVVSVVSVVVSVVSVVVSVVSVVVSVVSVVVD

Sequence (171 aa):
MKNNLTALLICAISLIALMLTACASDTEKLAELQKNQQQMQQQTVVLQEEIAKVQQKSNKYEKLANKYKILLDKQQQEIDALEAEHAKLSKENTAEALAKKQELKEQLMKSAQDSVHIQKVFKRYTKKASAYREKSQTLEEQTKQTQDNLEQTTQEIQQLKDKIVVEQTVN

Radius of gyration: 37.82 Å; chains: 1; bounding box: 86×32×110 Å

Secondary structure (DSSP, 8-state):
--SHHHHHHHHHHHHHHHHHHHHHHHHHHHHHHHHHHHHHHHHHHHHHHHHHHHHHHHHHHHHHHHHHHHHHHHHHHHHHHHHHHHHHGGG--SHHHHHHHHHHHHHHHHHHHHHHHHHHHHHHHHHHHHHHHHHHHHHHHHHHHHHHHHHHHHHHHHHHHHHHHHHHHH-